Protein AF-A0A5C7JPQ0-F1 (afdb_monomer)

Nearest PDB structures (foldseek):
  4aih-assembly1_A  TM=7.031E-01  e=5.078E-01  Yersinia pseudotuberculosis YPIII
  6rbd-assembly1_l  TM=6.504E-01  e=8.470E+00  Saccharomyces cerevisiae S288C
  7xbd-assembly1_A  TM=1.922E-01  e=5.619E+00  Homo sapiens

Structure (mmCIF, N/CA/C/O backbone):
data_AF-A0A5C7JPQ0-F1
#
_entry.id   AF-A0A5C7JPQ0-F1
#
loop_
_atom_site.group_PDB
_atom_site.id
_atom_site.type_symbol
_atom_site.label_atom_id
_atom_site.label_alt_id
_atom_site.label_comp_id
_atom_site.label_asym_id
_atom_site.label_entity_id
_atom_site.label_seq_id
_atom_site.pdbx_PDB_ins_code
_atom_site.Cartn_x
_atom_site.Cartn_y
_atom_site.Cartn_z
_atom_site.occupancy
_atom_site.B_iso_or_equiv
_atom_site.auth_seq_id
_atom_site.auth_comp_id
_atom_site.auth_asym_id
_atom_site.auth_atom_id
_atom_site.pdbx_PDB_model_num
ATOM 1 N N . MET A 1 1 ? 17.409 17.934 -28.084 1.00 40.28 1 MET A N 1
ATOM 2 C CA . MET A 1 1 ? 18.407 17.370 -27.152 1.00 40.28 1 MET A CA 1
ATOM 3 C C . MET A 1 1 ? 19.761 17.622 -27.778 1.00 40.28 1 MET A C 1
ATOM 5 O O . MET A 1 1 ? 19.942 17.217 -28.915 1.00 40.28 1 MET A O 1
ATOM 9 N N . SER A 1 2 ? 20.635 18.386 -27.122 1.00 38.44 2 SER A N 1
ATOM 10 C CA . SER A 1 2 ? 22.009 18.563 -27.610 1.00 38.44 2 SER A CA 1
ATOM 11 C C . SER A 1 2 ? 22.725 17.225 -27.482 1.00 38.44 2 SER A C 1
ATOM 13 O O . SER A 1 2 ? 22.670 16.626 -26.407 1.00 38.44 2 SER A O 1
ATOM 15 N N . SER A 1 3 ? 23.355 16.755 -28.557 1.00 43.94 3 SER A N 1
ATOM 16 C CA . SER A 1 3 ? 24.165 15.540 -28.523 1.00 43.94 3 SER A CA 1
ATOM 17 C C . SER A 1 3 ? 25.287 15.687 -27.486 1.00 43.94 3 SER A C 1
ATOM 19 O O . SER A 1 3 ? 25.854 16.779 -27.364 1.00 43.94 3 SER A O 1
ATOM 21 N N . PRO A 1 4 ? 25.602 14.634 -26.715 1.00 53.31 4 PRO A N 1
ATOM 22 C CA . PRO A 1 4 ? 26.749 14.642 -2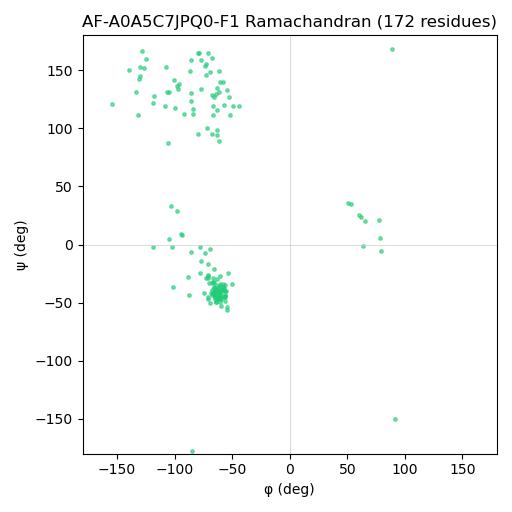5.818 1.00 53.31 4 PRO A CA 1
ATOM 23 C C . PRO A 1 4 ? 28.037 14.815 -26.634 1.00 53.31 4 PRO A C 1
ATOM 25 O O . PRO A 1 4 ? 28.238 14.142 -27.643 1.00 53.31 4 PRO A O 1
ATOM 28 N N . VAL A 1 5 ? 28.891 15.746 -26.212 1.00 54.94 5 VAL A N 1
ATOM 29 C CA . VAL A 1 5 ? 30.181 16.006 -26.861 1.00 54.94 5 VAL A CA 1
ATOM 30 C C . VAL A 1 5 ? 31.200 15.007 -26.312 1.00 54.94 5 VAL A C 1
ATOM 32 O O . VAL A 1 5 ? 31.476 15.002 -25.113 1.00 54.94 5 VAL A O 1
ATOM 35 N N . ILE A 1 6 ? 31.734 14.148 -27.180 1.00 57.81 6 ILE A N 1
ATOM 36 C CA . ILE A 1 6 ? 32.833 13.231 -26.854 1.00 57.81 6 ILE A CA 1
ATOM 37 C C . ILE A 1 6 ? 34.132 14.028 -27.015 1.00 57.81 6 ILE A C 1
ATOM 39 O O . ILE A 1 6 ? 34.457 14.446 -28.121 1.00 57.81 6 ILE A O 1
ATOM 43 N N . ASN A 1 7 ? 34.835 14.289 -25.911 1.00 61.97 7 ASN A N 1
ATOM 44 C CA . ASN A 1 7 ? 36.041 15.133 -25.886 1.00 61.97 7 ASN A CA 1
ATOM 45 C C . ASN A 1 7 ? 37.353 14.337 -25.825 1.00 61.97 7 ASN A C 1
ATOM 47 O O . ASN A 1 7 ? 38.421 14.943 -25.801 1.00 61.97 7 ASN A O 1
ATOM 51 N N . ASP A 1 8 ? 37.283 13.007 -25.765 1.00 73.19 8 ASP A N 1
ATOM 52 C CA . ASP A 1 8 ? 38.462 12.150 -25.674 1.00 73.19 8 ASP A CA 1
ATOM 53 C C . ASP A 1 8 ? 38.804 11.581 -27.054 1.00 73.19 8 ASP A C 1
ATOM 55 O O . ASP A 1 8 ? 37.998 10.884 -27.678 1.00 73.19 8 ASP A O 1
ATOM 59 N N . GLN A 1 9 ? 39.989 11.933 -27.547 1.00 73.81 9 GLN A N 1
ATOM 60 C CA . GLN A 1 9 ? 40.452 11.565 -28.877 1.00 73.81 9 GLN A CA 1
ATOM 61 C C . GLN A 1 9 ? 40.683 10.052 -29.002 1.00 73.81 9 GLN A C 1
ATOM 63 O O . GLN A 1 9 ? 40.388 9.493 -30.057 1.00 73.81 9 GLN A O 1
ATOM 68 N N . GLU A 1 10 ? 41.100 9.388 -27.921 1.00 76.06 10 GLU A N 1
ATOM 69 C CA . GLU A 1 10 ? 41.283 7.933 -27.872 1.00 76.06 10 GLU A CA 1
ATOM 70 C C . GLU A 1 10 ? 39.926 7.219 -27.975 1.00 76.06 10 GLU A C 1
ATOM 72 O O . GLU A 1 10 ? 39.742 6.329 -28.803 1.00 76.06 10 GLU A O 1
ATOM 77 N N . CYS A 1 11 ? 38.907 7.710 -27.258 1.00 77.50 11 CYS A N 1
ATOM 78 C CA . CYS A 1 11 ? 37.548 7.175 -27.372 1.00 77.50 11 CYS A CA 1
ATOM 79 C C . CYS A 1 11 ? 36.951 7.354 -28.775 1.00 77.50 11 CYS A C 1
ATOM 81 O O . CYS A 1 11 ? 36.222 6.485 -29.248 1.00 77.50 11 CYS A O 1
ATOM 83 N N . ILE A 1 12 ? 37.212 8.479 -29.449 1.00 82.38 12 ILE A N 1
ATOM 84 C CA . ILE A 1 12 ? 36.725 8.691 -30.820 1.00 82.38 12 ILE A CA 1
ATOM 85 C C . ILE A 1 12 ? 37.383 7.693 -31.776 1.00 82.38 12 ILE A C 1
ATOM 87 O O . ILE A 1 12 ? 36.695 7.121 -32.622 1.00 82.38 12 ILE A O 1
ATOM 91 N N . GLU A 1 13 ? 38.689 7.468 -31.638 1.00 84.75 13 GLU A N 1
ATOM 92 C CA . GLU A 1 13 ? 39.422 6.493 -32.446 1.00 84.75 13 GLU A CA 1
ATOM 93 C C . GLU A 1 13 ? 38.901 5.070 -32.217 1.00 84.75 13 GLU A C 1
ATOM 95 O O . GLU A 1 13 ? 38.617 4.367 -33.187 1.00 84.75 13 GLU A O 1
ATOM 100 N N . ASP A 1 14 ? 38.643 4.681 -30.970 1.00 89.19 14 ASP A N 1
ATOM 101 C CA . ASP A 1 14 ? 38.051 3.383 -30.635 1.00 89.19 14 ASP A CA 1
ATOM 102 C C . ASP A 1 14 ? 36.647 3.198 -31.222 1.00 89.19 14 ASP A C 1
ATOM 104 O O . ASP A 1 14 ? 36.323 2.140 -31.769 1.00 89.19 14 ASP A O 1
ATOM 108 N N . LEU A 1 15 ? 35.805 4.235 -31.172 1.00 90.69 15 LEU A N 1
ATOM 109 C CA . LEU A 1 15 ? 34.457 4.196 -31.745 1.00 90.69 15 LEU A CA 1
ATOM 110 C C . LEU A 1 15 ? 34.471 4.113 -33.277 1.00 90.69 15 LEU A C 1
ATOM 112 O O . LEU A 1 15 ? 33.587 3.479 -33.862 1.00 90.69 15 LEU A O 1
ATOM 116 N N . ILE A 1 16 ? 35.466 4.725 -33.925 1.00 91.25 16 ILE A N 1
ATOM 117 C CA . ILE A 1 16 ? 35.690 4.605 -35.370 1.00 91.25 16 ILE A CA 1
ATOM 118 C C . ILE A 1 16 ? 36.193 3.203 -35.716 1.00 91.25 16 ILE A C 1
ATOM 120 O O . ILE A 1 16 ? 35.643 2.570 -36.617 1.00 91.25 16 ILE A O 1
ATOM 124 N N . ASN A 1 17 ? 37.181 2.690 -34.979 1.00 91.56 17 ASN A N 1
ATOM 125 C CA . ASN A 1 17 ? 37.737 1.348 -35.171 1.00 91.56 17 ASN A CA 1
ATOM 126 C C . ASN A 1 17 ? 36.676 0.255 -34.973 1.00 91.56 17 ASN A C 1
ATOM 128 O O . ASN A 1 17 ? 36.683 -0.760 -35.666 1.00 91.56 17 ASN A O 1
ATOM 132 N N . ALA A 1 18 ? 35.724 0.478 -34.065 1.00 91.88 18 ALA A N 1
ATOM 133 C CA . ALA A 1 18 ? 34.582 -0.403 -33.843 1.00 91.88 18 ALA A CA 1
ATOM 134 C C . ALA A 1 18 ? 33.456 -0.250 -34.892 1.00 91.88 18 ALA A C 1
ATOM 136 O O . ALA A 1 18 ? 32.461 -0.984 -34.838 1.00 91.88 18 ALA A O 1
ATOM 137 N N . GLU A 1 19 ? 33.599 0.672 -35.850 1.00 93.56 19 GLU A N 1
ATOM 138 C CA . GLU A 1 19 ? 32.610 1.036 -36.875 1.00 93.56 19 GLU A CA 1
ATOM 139 C C . GLU A 1 19 ? 31.288 1.565 -36.292 1.00 93.56 19 GLU A C 1
ATOM 141 O O . GLU A 1 19 ? 30.227 1.444 -36.910 1.00 93.56 19 GLU A O 1
ATOM 146 N N . LEU A 1 20 ? 31.317 2.123 -35.081 1.00 92.31 20 LEU A N 1
ATOM 147 C CA . LEU A 1 20 ? 30.142 2.683 -34.403 1.00 92.31 20 LEU A CA 1
ATOM 148 C C . LEU A 1 20 ? 29.931 4.157 -34.774 1.00 92.31 20 LEU A C 1
ATOM 150 O O . LEU A 1 20 ? 28.799 4.642 -34.796 1.00 92.31 20 LEU A O 1
ATOM 154 N N . VAL A 1 21 ? 31.017 4.852 -35.110 1.00 92.31 21 VAL A N 1
ATOM 155 C CA . VAL A 1 21 ? 31.039 6.246 -35.564 1.00 92.31 21 VAL A CA 1
ATOM 156 C C . VAL A 1 21 ? 31.859 6.337 -36.851 1.00 92.31 21 VAL A C 1
ATOM 158 O O . VAL A 1 21 ? 32.842 5.628 -37.030 1.00 92.31 21 VAL A O 1
ATOM 161 N N . THR A 1 22 ? 31.457 7.213 -37.764 1.00 92.06 22 THR A N 1
ATOM 162 C CA . THR A 1 22 ? 32.209 7.569 -38.973 1.00 92.06 22 THR A CA 1
ATOM 163 C C . THR A 1 22 ? 32.349 9.083 -39.060 1.00 92.06 22 THR A C 1
ATOM 165 O O . THR A 1 22 ? 31.680 9.810 -38.326 1.00 92.06 22 THR A O 1
ATOM 168 N N . TYR A 1 23 ? 33.228 9.583 -39.924 1.00 90.12 23 TYR A N 1
ATOM 169 C CA . TYR A 1 23 ? 33.401 11.016 -40.116 1.00 90.12 23 TYR A CA 1
ATOM 170 C C . TYR A 1 23 ? 33.585 11.400 -41.580 1.00 90.12 23 TYR A C 1
ATOM 172 O O . TYR A 1 23 ? 34.143 10.648 -42.380 1.00 90.12 23 TYR A O 1
ATOM 180 N N . THR A 1 24 ? 33.152 12.610 -41.914 1.00 87.62 24 THR A N 1
ATOM 181 C CA . THR A 1 24 ? 33.473 13.296 -43.168 1.00 87.62 24 THR A CA 1
ATOM 182 C C . THR A 1 24 ? 34.446 14.437 -42.880 1.00 87.62 24 THR A C 1
ATOM 184 O O . THR A 1 24 ? 34.496 14.965 -41.768 1.00 87.62 24 THR A O 1
ATOM 187 N N . GLN A 1 25 ? 35.272 14.804 -43.862 1.00 85.38 25 GLN A N 1
ATOM 188 C CA . GLN A 1 25 ? 36.161 15.962 -43.747 1.00 85.38 25 GLN A CA 1
ATOM 189 C C . GLN A 1 25 ? 35.822 16.992 -44.811 1.00 85.38 25 GLN A C 1
ATOM 191 O O . GLN A 1 25 ? 35.897 16.705 -46.005 1.00 85.38 25 GLN A O 1
ATOM 196 N N . ALA A 1 26 ? 35.501 18.202 -44.365 1.00 82.19 26 ALA A N 1
ATOM 197 C CA . ALA A 1 26 ? 35.330 19.367 -45.216 1.00 82.19 26 ALA A CA 1
ATOM 198 C C . ALA A 1 26 ? 36.080 20.545 -44.586 1.00 82.19 26 ALA A C 1
ATOM 200 O O . ALA A 1 26 ? 35.953 20.805 -43.392 1.00 82.19 26 ALA A O 1
ATOM 201 N N . ASN A 1 27 ? 36.888 21.252 -45.381 1.00 81.94 27 ASN A N 1
ATOM 202 C CA . ASN A 1 27 ? 37.613 22.456 -44.951 1.00 81.94 27 ASN A CA 1
ATOM 203 C C . ASN A 1 27 ? 38.475 22.276 -43.679 1.00 81.94 27 ASN A C 1
ATOM 205 O O . ASN A 1 27 ? 38.586 23.191 -42.869 1.00 81.94 27 ASN A O 1
ATOM 209 N N . GLY A 1 28 ? 39.077 21.095 -43.489 1.00 78.00 28 GLY A N 1
ATOM 210 C CA . GLY A 1 28 ? 39.925 20.794 -42.326 1.00 78.00 28 GLY A CA 1
ATOM 211 C C . GLY A 1 28 ? 39.165 20.481 -41.032 1.00 78.00 28 GLY A C 1
ATOM 212 O O . GLY A 1 28 ? 39.797 20.288 -39.996 1.00 78.00 28 GLY A O 1
ATOM 213 N N . VAL A 1 29 ? 37.832 20.399 -41.082 1.00 81.12 29 VAL A N 1
ATOM 214 C CA . VAL A 1 29 ? 36.980 20.039 -39.943 1.00 81.12 29 VAL A CA 1
ATOM 215 C C . VAL A 1 29 ? 36.442 18.620 -40.138 1.00 81.12 29 VAL A C 1
ATOM 217 O O . VAL A 1 29 ? 35.935 18.290 -41.212 1.00 81.12 29 VAL A O 1
ATOM 220 N N . LYS A 1 30 ? 36.565 17.780 -39.100 1.00 83.88 30 LYS A N 1
ATOM 221 C CA . LYS A 1 30 ? 35.947 16.448 -39.036 1.00 83.88 30 LYS A CA 1
ATOM 222 C C . LYS A 1 30 ? 34.519 16.575 -38.512 1.00 83.88 30 LYS A C 1
ATOM 224 O O . LYS A 1 30 ? 34.317 17.083 -37.412 1.00 83.88 30 LYS A O 1
ATOM 229 N N . GLU A 1 31 ? 33.551 16.084 -39.271 1.00 85.50 31 GLU A N 1
ATOM 230 C CA . GLU A 1 31 ? 32.156 15.975 -38.846 1.00 85.50 31 GLU A CA 1
ATOM 231 C C . GLU A 1 31 ? 31.823 14.503 -38.603 1.00 85.50 31 GLU A C 1
ATOM 233 O O . GLU A 1 31 ? 31.948 13.681 -39.507 1.00 85.50 31 GLU A O 1
ATOM 238 N N . PHE A 1 32 ? 31.436 14.159 -37.374 1.00 87.31 32 PHE A N 1
ATOM 239 C CA . PHE A 1 32 ? 31.184 12.778 -36.964 1.00 87.31 32 PHE A CA 1
ATOM 240 C C . PHE A 1 32 ? 29.698 12.430 -37.065 1.00 87.31 32 PHE A C 1
ATOM 242 O O . PHE A 1 32 ? 28.835 13.200 -36.650 1.00 87.31 32 PHE A O 1
ATOM 249 N N . THR A 1 33 ? 29.400 11.234 -37.563 1.00 90.12 33 THR A N 1
ATOM 250 C CA . THR A 1 33 ? 28.047 10.682 -37.662 1.00 90.12 33 THR A CA 1
ATOM 251 C C . THR A 1 33 ? 28.018 9.262 -37.107 1.00 90.12 33 THR A C 1
ATOM 253 O O . THR A 1 33 ? 28.970 8.495 -37.253 1.00 90.12 33 THR A O 1
ATOM 256 N N . ILE A 1 34 ? 26.931 8.909 -36.425 1.00 91.44 34 ILE A N 1
ATOM 257 C CA . ILE A 1 34 ? 26.745 7.566 -35.869 1.00 91.44 34 ILE A CA 1
ATOM 258 C C . ILE A 1 34 ? 26.341 6.627 -37.006 1.00 91.44 34 ILE A C 1
ATOM 260 O O . ILE A 1 34 ? 25.475 6.959 -37.817 1.00 91.44 34 ILE A O 1
ATOM 264 N N . THR A 1 35 ? 26.972 5.459 -37.078 1.00 94.88 35 THR A N 1
ATOM 265 C CA . THR A 1 35 ? 26.636 4.453 -38.090 1.00 94.88 35 THR A CA 1
ATOM 266 C C . THR A 1 35 ? 25.373 3.690 -37.690 1.00 94.88 35 THR A C 1
ATOM 268 O O . THR A 1 35 ? 24.987 3.663 -36.524 1.00 94.88 35 THR A O 1
ATOM 271 N N . ASN A 1 36 ? 24.765 2.961 -38.629 1.00 93.56 36 ASN A N 1
ATOM 272 C CA . ASN A 1 36 ? 23.642 2.073 -38.308 1.00 93.56 36 ASN A CA 1
ATOM 273 C C . ASN A 1 36 ? 24.002 1.036 -37.219 1.00 93.56 36 ASN A C 1
ATOM 275 O O . ASN A 1 36 ? 23.183 0.714 -36.364 1.00 93.56 36 ASN A O 1
ATOM 279 N N . LYS A 1 37 ? 25.251 0.550 -37.211 1.00 94.69 37 LYS A N 1
ATOM 280 C CA . LYS A 1 37 ? 25.777 -0.365 -36.184 1.00 94.69 37 LYS A CA 1
ATOM 281 C C . LYS A 1 37 ? 25.836 0.311 -34.811 1.00 94.69 37 LYS A C 1
ATOM 283 O O . LYS A 1 37 ? 25.429 -0.293 -33.821 1.00 94.69 37 LYS A O 1
ATOM 288 N N . GLY A 1 38 ? 26.283 1.568 -34.764 1.00 93.75 38 GLY A N 1
ATOM 289 C CA . GLY A 1 38 ? 26.237 2.403 -33.563 1.00 93.75 38 GLY A CA 1
ATOM 290 C C . GLY A 1 38 ? 24.812 2.618 -33.053 1.00 93.75 38 GLY A C 1
ATOM 291 O O . GLY A 1 38 ? 24.558 2.448 -31.863 1.00 93.75 38 GLY A O 1
ATOM 292 N N . THR A 1 39 ? 23.863 2.903 -33.949 1.00 92.62 39 THR A N 1
ATOM 293 C CA . THR A 1 39 ? 22.439 3.047 -33.607 1.00 92.62 39 THR A CA 1
ATOM 294 C C . THR A 1 39 ? 21.860 1.770 -33.004 1.00 92.62 39 THR A C 1
ATOM 296 O O . THR A 1 39 ? 21.290 1.827 -31.919 1.00 92.62 39 THR A O 1
ATOM 299 N N . ILE A 1 40 ? 22.080 0.612 -33.635 1.00 93.56 40 ILE A N 1
ATOM 300 C CA . ILE A 1 40 ? 21.613 -0.688 -33.125 1.00 93.56 40 ILE A CA 1
ATOM 301 C C . ILE A 1 40 ? 22.211 -0.992 -31.745 1.00 93.56 40 ILE A C 1
ATOM 303 O O . ILE A 1 40 ? 21.513 -1.496 -30.862 1.00 93.56 40 ILE A O 1
ATOM 307 N N . LEU A 1 41 ? 23.497 -0.687 -31.534 1.00 92.31 41 LEU A N 1
ATOM 308 C CA . LEU A 1 41 ? 24.138 -0.878 -30.235 1.00 92.31 41 LEU A CA 1
ATOM 309 C C . LEU A 1 41 ? 23.491 0.004 -29.162 1.00 92.31 41 LEU A C 1
ATOM 311 O O . LEU A 1 41 ? 23.186 -0.498 -28.085 1.00 92.31 41 LEU A O 1
ATOM 315 N N . MET A 1 42 ? 23.242 1.284 -29.453 1.00 89.25 42 MET A N 1
ATOM 316 C CA . MET A 1 42 ? 22.554 2.182 -28.519 1.00 89.25 42 MET A CA 1
ATOM 317 C C . MET A 1 42 ? 21.148 1.679 -28.184 1.00 89.25 42 MET A C 1
ATOM 319 O O . MET A 1 42 ? 20.811 1.593 -27.009 1.00 89.25 42 MET A O 1
ATOM 323 N N . GLU A 1 43 ? 20.365 1.259 -29.181 1.00 87.94 43 GLU A N 1
ATOM 324 C CA . GLU A 1 43 ? 19.027 0.687 -28.963 1.00 87.94 43 GLU A CA 1
ATOM 325 C C . GLU A 1 43 ? 19.076 -0.588 -28.109 1.00 87.94 43 GLU A C 1
ATOM 327 O O . GLU A 1 43 ? 18.247 -0.794 -27.221 1.00 87.94 43 GLU A O 1
ATOM 332 N N . THR A 1 44 ? 20.080 -1.435 -28.340 1.00 87.38 44 THR A N 1
ATOM 333 C CA . THR A 1 44 ? 20.303 -2.655 -27.554 1.00 87.38 44 THR A CA 1
ATOM 334 C C . THR A 1 44 ? 20.649 -2.319 -26.103 1.00 87.38 44 THR A C 1
ATOM 336 O O . THR A 1 44 ? 20.110 -2.928 -25.178 1.00 87.38 44 THR A O 1
ATOM 339 N N . LEU A 1 45 ? 21.525 -1.333 -25.893 1.00 86.94 45 LEU A N 1
ATOM 340 C CA . LEU A 1 45 ? 21.910 -0.864 -24.565 1.00 86.94 45 LEU A CA 1
ATOM 341 C C . LEU A 1 45 ? 20.725 -0.238 -23.827 1.00 86.94 45 LEU A C 1
ATOM 343 O O . LEU A 1 45 ? 20.477 -0.599 -22.677 1.00 86.94 45 LEU A O 1
ATOM 347 N N . ASP A 1 46 ? 19.940 0.607 -24.494 1.00 81.69 46 ASP A N 1
ATOM 348 C CA . ASP A 1 46 ? 18.699 1.164 -23.950 1.00 81.69 46 ASP A CA 1
ATOM 349 C C . ASP A 1 46 ? 17.712 0.056 -23.547 1.00 81.69 46 ASP A C 1
ATOM 351 O O . ASP A 1 46 ? 17.061 0.149 -22.502 1.00 81.69 46 ASP A O 1
ATOM 355 N N . GLY A 1 47 ? 17.669 -1.040 -24.313 1.00 77.44 47 GLY A N 1
ATOM 356 C CA . GLY A 1 47 ? 16.922 -2.256 -23.995 1.00 77.44 47 GLY A CA 1
ATOM 357 C C . GLY A 1 47 ? 17.293 -2.883 -22.645 1.00 77.44 47 GLY A C 1
ATOM 358 O O . GLY A 1 47 ? 16.404 -3.306 -21.903 1.00 77.44 47 GLY A O 1
ATOM 359 N N . TYR A 1 48 ? 18.580 -2.893 -22.276 1.00 77.88 48 TYR A N 1
ATOM 360 C CA . TYR A 1 48 ? 19.035 -3.401 -20.973 1.00 77.88 48 TYR A CA 1
ATOM 361 C C . TYR A 1 48 ? 18.650 -2.488 -19.804 1.00 77.88 48 TYR A C 1
ATOM 363 O O . TYR A 1 48 ? 18.476 -2.961 -18.679 1.00 77.88 48 TYR A O 1
ATOM 371 N N . PHE A 1 49 ? 18.474 -1.189 -20.060 1.00 71.94 49 PHE A N 1
ATOM 372 C CA . PHE A 1 49 ? 18.069 -0.206 -19.053 1.00 71.94 49 PHE A CA 1
ATOM 373 C C . PHE A 1 49 ? 16.560 0.050 -19.011 1.00 71.94 49 PHE A C 1
ATOM 375 O O . PHE A 1 49 ? 16.112 0.936 -18.269 1.00 71.94 49 PHE A O 1
ATOM 382 N N . LEU A 1 50 ? 15.753 -0.741 -19.729 1.00 67.38 50 LEU A N 1
ATOM 383 C CA . LEU A 1 50 ? 14.302 -0.760 -19.569 1.00 67.38 50 LEU A CA 1
ATOM 384 C C . LEU A 1 50 ? 13.961 -1.196 -18.140 1.00 67.38 50 LEU A C 1
ATOM 386 O O . LEU A 1 50 ? 13.750 -2.371 -17.845 1.00 67.38 50 LEU A O 1
ATOM 390 N N . LYS A 1 51 ? 13.873 -0.225 -17.222 1.00 64.06 51 LYS A N 1
ATOM 391 C CA . LYS A 1 51 ? 13.254 -0.427 -15.911 1.00 64.06 51 LYS A CA 1
ATOM 392 C C . LYS A 1 51 ? 11.904 -1.078 -16.169 1.00 64.06 51 LYS A C 1
ATOM 394 O O . LYS A 1 51 ? 11.071 -0.476 -16.851 1.00 64.06 51 LYS A O 1
ATOM 399 N N . ALA A 1 52 ? 11.698 -2.284 -15.635 1.00 67.00 52 ALA A N 1
ATOM 400 C CA . ALA A 1 52 ? 10.430 -2.989 -15.746 1.00 67.00 52 ALA A CA 1
ATOM 401 C C . ALA A 1 52 ? 9.293 -1.997 -15.476 1.00 67.00 52 ALA A C 1
ATOM 403 O O . ALA A 1 52 ? 9.259 -1.339 -14.428 1.00 67.00 52 ALA A O 1
ATOM 404 N N . LYS A 1 53 ? 8.423 -1.801 -16.474 1.00 72.31 53 LYS A N 1
ATOM 405 C CA . LYS A 1 53 ? 7.382 -0.776 -16.409 1.00 72.31 53 LYS A CA 1
ATOM 406 C C . LYS A 1 53 ? 6.548 -1.045 -15.161 1.00 72.31 53 LYS A C 1
ATOM 408 O O . LYS A 1 53 ? 5.971 -2.124 -15.029 1.00 72.31 53 LYS A O 1
ATOM 413 N N . LYS A 1 54 ? 6.505 -0.082 -14.231 1.00 80.50 54 LYS A N 1
ATOM 414 C CA . LYS A 1 54 ? 5.712 -0.222 -13.002 1.00 80.50 54 LYS A CA 1
ATOM 415 C C . LYS A 1 54 ? 4.282 -0.591 -13.390 1.00 80.50 54 LYS A C 1
ATOM 417 O O . LYS A 1 54 ? 3.673 0.107 -14.204 1.00 80.50 54 LYS A O 1
ATOM 422 N N . LYS A 1 55 ? 3.754 -1.673 -12.808 1.00 88.00 55 LYS A N 1
ATOM 423 C CA . LYS A 1 55 ? 2.371 -2.107 -13.045 1.00 88.00 55 LYS A CA 1
ATOM 424 C C . LYS A 1 55 ? 1.426 -0.942 -12.753 1.00 88.00 55 LYS A C 1
ATOM 426 O O . LYS A 1 55 ? 1.565 -0.261 -11.740 1.00 88.00 55 LYS A O 1
ATOM 431 N N . THR A 1 56 ? 0.473 -0.669 -13.628 1.00 92.12 56 THR A N 1
ATOM 432 C CA . THR A 1 56 ? -0.545 0.360 -13.370 1.00 92.12 56 THR A CA 1
ATOM 433 C C . THR A 1 56 ? -1.462 -0.066 -12.218 1.00 92.12 56 THR A C 1
ATOM 435 O O . THR A 1 56 ? -1.548 -1.249 -11.897 1.00 92.12 56 THR A O 1
ATOM 438 N N . ASN A 1 57 ? -2.174 0.879 -11.596 1.00 92.44 57 ASN A N 1
ATOM 439 C CA . ASN A 1 57 ? -3.153 0.551 -10.548 1.00 92.44 57 ASN A CA 1
ATOM 440 C C . ASN A 1 57 ? -4.226 -0.425 -11.052 1.00 92.44 57 ASN A C 1
ATOM 442 O O . ASN A 1 57 ? -4.593 -1.342 -10.333 1.00 92.44 57 ASN A O 1
ATOM 446 N N . ILE A 1 58 ? -4.656 -0.282 -12.309 1.00 94.31 58 ILE A N 1
ATOM 447 C CA . ILE A 1 58 ? -5.630 -1.181 -12.940 1.00 94.31 58 ILE A CA 1
ATOM 448 C C . ILE A 1 58 ? -5.075 -2.605 -13.064 1.00 94.31 58 ILE A C 1
ATOM 450 O O . ILE A 1 58 ? -5.799 -3.567 -12.834 1.00 94.31 58 ILE A O 1
ATOM 454 N N . GLN A 1 59 ? -3.793 -2.746 -13.411 1.00 93.19 59 GLN A N 1
ATOM 455 C CA . GLN A 1 59 ? -3.137 -4.053 -13.511 1.00 93.19 59 GLN A CA 1
ATOM 456 C C . GLN A 1 59 ? -2.909 -4.714 -12.148 1.00 93.19 59 GLN A C 1
ATOM 458 O O . GLN A 1 59 ? -2.822 -5.934 -12.093 1.00 93.19 59 GLN A O 1
ATOM 463 N N . LEU A 1 60 ? -2.777 -3.930 -11.075 1.00 94.38 60 LEU A N 1
ATOM 464 C CA . LEU A 1 60 ? -2.569 -4.444 -9.718 1.00 94.38 60 LEU A CA 1
ATOM 465 C C . LEU A 1 60 ? -3.881 -4.756 -8.997 1.00 94.38 60 LEU A C 1
ATOM 467 O O . LEU A 1 60 ? -3.986 -5.778 -8.340 1.00 94.38 60 LEU A O 1
ATOM 471 N N . MET A 1 61 ? -4.867 -3.867 -9.107 1.00 95.88 61 MET A N 1
ATOM 472 C CA . MET A 1 61 ? -6.048 -3.851 -8.239 1.00 95.88 61 MET A CA 1
ATOM 473 C C . MET A 1 61 ? -7.366 -4.060 -8.999 1.00 95.88 61 MET A C 1
ATOM 475 O O . MET A 1 61 ? -8.433 -4.088 -8.387 1.00 95.88 61 MET A O 1
ATOM 479 N N . GLY A 1 62 ? -7.317 -4.187 -10.328 1.00 95.88 62 GLY A N 1
ATOM 480 C CA . GLY A 1 62 ? -8.492 -4.311 -11.190 1.00 95.88 62 GLY A CA 1
ATOM 481 C C . GLY A 1 62 ? -9.056 -2.967 -11.668 1.00 95.88 62 GLY A C 1
ATOM 482 O O . GLY A 1 62 ? -8.681 -1.896 -11.198 1.00 95.88 62 GLY A O 1
ATOM 483 N N . LYS A 1 63 ? -9.966 -3.010 -12.650 1.00 94.69 63 LYS A N 1
ATOM 484 C CA . LYS A 1 63 ? -10.524 -1.806 -13.304 1.00 94.69 63 LYS A CA 1
ATOM 485 C C . LYS A 1 63 ? -11.375 -0.941 -12.367 1.00 94.69 63 LYS A C 1
ATOM 487 O O . LYS A 1 63 ? -11.296 0.278 -12.450 1.00 94.69 63 LYS A O 1
ATOM 492 N N . SER A 1 64 ? -12.141 -1.561 -11.474 1.00 95.12 64 SER A N 1
ATOM 493 C CA . SER A 1 64 ? -13.062 -0.901 -10.534 1.00 95.12 64 SER A CA 1
ATOM 494 C C . SER A 1 64 ? -12.452 -0.722 -9.138 1.00 95.12 64 SER A C 1
ATOM 496 O O . SER A 1 64 ? -13.154 -0.773 -8.129 1.00 95.12 64 SER A O 1
ATOM 498 N N . PHE A 1 65 ? -11.125 -0.586 -9.046 1.00 97.19 65 PHE A N 1
ATOM 499 C CA . PHE A 1 65 ? -10.446 -0.524 -7.750 1.00 97.19 65 PHE A CA 1
ATOM 500 C C . PHE A 1 65 ? -10.863 0.700 -6.920 1.00 97.19 65 PHE A C 1
ATOM 502 O O . PHE A 1 65 ? -10.873 0.620 -5.697 1.00 97.19 65 PHE A O 1
ATOM 509 N N . LEU A 1 66 ? -11.234 1.816 -7.559 1.00 97.56 66 LEU A N 1
ATOM 510 C CA . LEU A 1 66 ? -11.703 3.013 -6.855 1.00 97.56 66 LEU A CA 1
ATOM 511 C C . LEU A 1 66 ? -12.999 2.733 -6.084 1.00 97.56 66 LEU A C 1
ATOM 513 O O . LEU A 1 66 ? -13.050 3.004 -4.887 1.00 97.56 66 LEU A O 1
ATOM 517 N N . ASP A 1 67 ? -13.975 2.083 -6.719 1.00 98.12 67 ASP A N 1
ATOM 518 C CA . ASP A 1 67 ? -15.245 1.703 -6.083 1.00 98.12 67 ASP A CA 1
ATOM 519 C C . ASP A 1 67 ? -15.017 0.736 -4.909 1.00 98.12 67 ASP A C 1
ATOM 521 O O . ASP A 1 67 ? -15.671 0.813 -3.865 1.00 98.12 67 ASP A O 1
ATOM 525 N N . LYS A 1 68 ? -14.042 -0.174 -5.051 1.00 98.38 68 LYS A N 1
ATOM 526 C CA . LYS A 1 68 ? -13.643 -1.101 -3.982 1.00 98.38 68 LYS A CA 1
ATOM 527 C C . LYS A 1 68 ? -12.977 -0.374 -2.811 1.00 98.38 68 LYS A C 1
ATOM 529 O O . LYS A 1 68 ? -13.273 -0.697 -1.663 1.00 98.38 68 LYS A O 1
ATOM 534 N N . ILE A 1 69 ? -12.142 0.632 -3.077 1.00 98.44 69 ILE A N 1
ATOM 535 C CA . ILE A 1 69 ? -11.536 1.476 -2.036 1.00 98.44 69 ILE A CA 1
ATOM 536 C C . ILE A 1 69 ? -12.600 2.295 -1.303 1.00 98.44 69 ILE A C 1
ATOM 538 O O . ILE A 1 69 ? -12.521 2.426 -0.082 1.00 98.44 69 ILE A O 1
ATOM 542 N N . GLU A 1 70 ? -13.590 2.837 -2.012 1.00 98.25 70 GLU A N 1
ATOM 543 C CA . GLU A 1 70 ? -14.710 3.545 -1.384 1.00 98.25 70 GLU A CA 1
ATOM 544 C C . GLU A 1 70 ? -15.527 2.610 -0.495 1.00 98.25 70 GLU A C 1
ATOM 546 O O . GLU A 1 70 ? -15.733 2.906 0.682 1.00 98.25 70 GLU A O 1
ATOM 551 N N . SER A 1 71 ? -15.862 1.424 -1.008 1.00 98.12 71 SER A N 1
ATOM 552 C CA . SER A 1 71 ? -16.554 0.387 -0.239 1.00 98.12 71 SER A CA 1
ATOM 553 C C . SER A 1 71 ? -15.778 0.007 1.026 1.00 98.12 71 SER A C 1
ATOM 555 O O . SER A 1 71 ? -16.356 -0.076 2.105 1.00 98.12 71 SER A O 1
ATOM 557 N N . TYR A 1 72 ? -14.458 -0.184 0.916 1.00 98.56 72 TYR A N 1
ATOM 558 C CA . TYR A 1 72 ? -13.575 -0.469 2.054 1.00 98.56 72 TYR A CA 1
ATOM 559 C C . TYR A 1 72 ? -13.592 0.676 3.073 1.00 98.56 72 TYR A C 1
ATOM 561 O O . TYR A 1 72 ? -13.740 0.462 4.277 1.00 98.56 72 TYR A O 1
ATOM 569 N N . ARG A 1 73 ? -13.466 1.913 2.586 1.00 98.06 73 ARG A N 1
ATOM 570 C CA . ARG A 1 73 ? -13.442 3.121 3.411 1.00 98.06 73 ARG A CA 1
ATOM 571 C C . ARG A 1 73 ? -14.731 3.280 4.212 1.00 98.06 73 ARG A C 1
ATOM 573 O O . ARG A 1 73 ? -14.675 3.764 5.341 1.00 98.06 73 ARG A O 1
ATOM 580 N N . ASP A 1 74 ? -15.869 2.896 3.650 1.00 97.88 74 ASP A N 1
ATOM 581 C CA . ASP A 1 74 ? -17.167 3.075 4.292 1.00 97.88 74 ASP A CA 1
ATOM 582 C C . ASP A 1 74 ? -17.470 2.058 5.395 1.00 97.88 74 ASP A 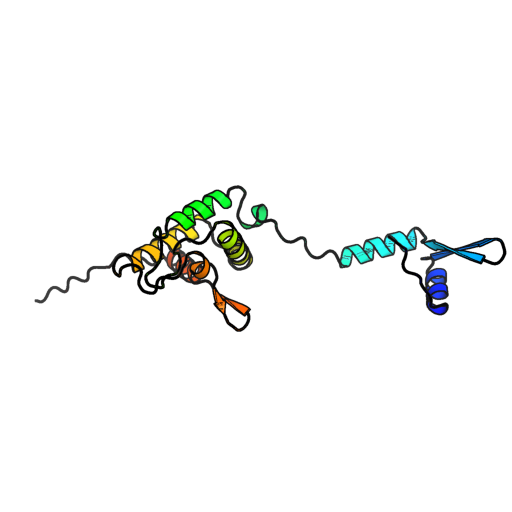C 1
ATOM 584 O O . ASP A 1 74 ? -18.328 2.336 6.236 1.00 97.88 74 ASP A O 1
ATOM 588 N N . VAL A 1 75 ? -16.706 0.961 5.479 1.00 97.69 75 VAL A N 1
ATOM 589 C CA . VAL A 1 75 ? -16.751 0.040 6.629 1.00 97.69 75 VAL A CA 1
ATOM 590 C C . VAL A 1 75 ? -16.291 0.736 7.913 1.00 97.69 75 VAL A C 1
ATOM 592 O O . VAL A 1 75 ? -16.833 0.482 8.986 1.00 97.69 75 VAL A O 1
ATOM 595 N N . PHE A 1 76 ? -15.321 1.650 7.819 1.00 97.62 76 PHE A N 1
ATOM 596 C CA . PHE A 1 76 ? -14.839 2.418 8.967 1.00 97.62 76 PHE A CA 1
ATOM 597 C C . PHE A 1 76 ? -15.910 3.410 9.458 1.00 97.62 76 PHE A C 1
ATOM 599 O O . PHE A 1 76 ? -16.662 3.954 8.646 1.00 97.62 76 PHE A O 1
ATOM 606 N N . PRO A 1 77 ? -15.977 3.733 10.762 1.00 95.81 77 PRO A N 1
ATOM 607 C CA . PRO A 1 77 ? -16.937 4.707 11.278 1.00 95.81 77 PRO A CA 1
ATOM 608 C C . PRO A 1 77 ? -16.724 6.098 10.664 1.00 95.81 77 PRO A C 1
ATOM 610 O O . PRO A 1 77 ? -15.609 6.478 10.303 1.00 95.81 77 PRO A O 1
ATOM 613 N N . ALA A 1 78 ? -17.797 6.874 10.521 1.00 94.81 78 ALA A N 1
ATOM 614 C CA . ALA A 1 78 ? -17.686 8.264 10.094 1.00 94.81 78 ALA A CA 1
ATOM 615 C C . ALA A 1 78 ? -17.114 9.132 11.230 1.00 94.81 78 ALA A C 1
ATOM 617 O O . ALA A 1 78 ? -17.404 8.915 12.403 1.00 94.81 78 ALA A O 1
ATOM 618 N N . GLY A 1 79 ? -16.321 10.146 10.878 1.00 94.31 79 GLY A N 1
ATOM 619 C CA . GLY A 1 79 ? -15.766 11.096 11.842 1.00 94.31 79 GLY A CA 1
ATOM 620 C C . GLY A 1 79 ? -14.392 10.710 12.393 1.00 94.31 79 GLY A C 1
ATOM 621 O O . GLY A 1 79 ? -13.552 10.131 11.694 1.00 94.31 79 GLY A O 1
ATOM 622 N N . LYS A 1 80 ? -14.130 11.136 13.631 1.00 96.12 80 LYS A N 1
ATOM 623 C CA . LYS A 1 80 ? -12.841 10.969 14.309 1.00 96.12 80 LYS A CA 1
ATOM 624 C C . LYS A 1 80 ? -12.895 9.801 15.285 1.00 96.12 80 LYS A C 1
ATOM 626 O O . LYS A 1 80 ? -13.885 9.616 15.980 1.00 96.12 80 LYS A O 1
ATOM 631 N N . LEU A 1 81 ? -11.797 9.062 15.353 1.00 95.81 81 LEU A N 1
ATOM 632 C CA . LEU A 1 81 ? -11.551 8.064 16.388 1.00 95.81 81 LEU A CA 1
ATOM 633 C C . LEU A 1 81 ? -11.277 8.750 17.735 1.00 95.81 81 LEU A C 1
ATOM 635 O O . LEU A 1 81 ? -10.914 9.932 17.739 1.00 95.81 81 LEU A O 1
ATOM 639 N N . PRO A 1 82 ? -11.325 8.017 18.864 1.00 94.94 82 PRO A N 1
ATOM 640 C CA . PRO A 1 82 ? -10.906 8.539 20.170 1.00 94.94 82 PRO A CA 1
ATOM 641 C C . PRO A 1 82 ? -9.483 9.122 20.177 1.00 94.94 82 PRO A C 1
ATOM 643 O O . PRO A 1 82 ? -9.173 10.016 20.955 1.00 94.94 82 PRO A O 1
ATOM 646 N N . SER A 1 83 ? -8.624 8.684 19.248 1.00 92.25 83 SER A N 1
ATOM 647 C CA . SER A 1 83 ? -7.288 9.255 19.019 1.00 92.25 83 SER A CA 1
ATOM 648 C C . SER A 1 83 ? -7.285 10.670 18.410 1.00 92.25 83 SER A C 1
ATOM 650 O O . SER A 1 83 ? -6.219 11.239 18.181 1.00 92.25 83 SER A O 1
ATOM 652 N N . GLY A 1 84 ? -8.451 11.231 18.072 1.00 94.81 84 GLY A N 1
ATOM 653 C CA . GLY A 1 84 ? -8.617 12.535 17.421 1.00 94.81 84 GLY A CA 1
ATOM 654 C C . GLY A 1 84 ? -8.356 12.533 15.909 1.00 94.81 84 GLY A C 1
ATOM 655 O O . GLY A 1 84 ? -8.594 13.544 15.239 1.00 94.81 84 GLY A O 1
ATOM 656 N N . LYS A 1 85 ? -7.895 11.409 15.348 1.00 95.75 85 LYS A N 1
ATOM 657 C CA . LYS A 1 85 ? -7.626 11.245 13.912 1.00 95.75 85 LYS A CA 1
ATOM 658 C C . LYS A 1 85 ? -8.885 10.805 13.157 1.00 95.75 85 LYS A C 1
ATOM 660 O O . LYS A 1 85 ? -9.707 10.090 13.726 1.00 95.75 85 LYS A O 1
ATOM 665 N N . PRO A 1 86 ? -9.050 11.190 11.879 1.00 97.06 86 PRO A N 1
ATOM 666 C CA . PRO A 1 86 ? -10.161 10.704 11.068 1.00 97.06 86 PRO A CA 1
ATOM 667 C C . PRO A 1 86 ? -10.052 9.189 10.870 1.00 97.06 86 PRO A C 1
ATOM 669 O O . PRO A 1 86 ? -9.004 8.691 10.460 1.00 97.06 86 PRO A O 1
ATOM 672 N N . ALA A 1 87 ? -11.139 8.464 11.132 1.00 97.50 87 ALA A N 1
ATOM 673 C CA . ALA A 1 87 ? -11.196 7.021 10.903 1.00 97.50 87 ALA A CA 1
ATOM 674 C C . ALA A 1 87 ? -11.057 6.699 9.405 1.00 97.50 87 ALA A C 1
ATOM 676 O O . ALA A 1 87 ? -10.273 5.836 9.000 1.00 97.50 87 ALA A O 1
ATOM 677 N N . ARG A 1 88 ? -11.776 7.464 8.574 1.00 97.38 88 ARG A N 1
ATOM 678 C CA . ARG A 1 88 ? -11.764 7.382 7.110 1.00 97.38 88 ARG A CA 1
ATOM 679 C C . ARG A 1 88 ? -10.732 8.341 6.522 1.00 97.38 88 ARG A C 1
ATOM 681 O O . ARG A 1 88 ? -10.912 9.558 6.558 1.00 97.38 88 ARG A O 1
ATOM 688 N N . ASN A 1 89 ? -9.676 7.804 5.927 1.00 97.81 89 ASN A N 1
ATOM 689 C CA . ASN A 1 89 ? -8.734 8.571 5.124 1.00 97.81 89 ASN A CA 1
ATOM 690 C C . ASN A 1 89 ? -9.311 8.804 3.713 1.00 97.81 89 ASN A C 1
ATOM 692 O O . ASN A 1 89 ? -10.315 8.208 3.322 1.00 97.81 89 ASN A O 1
ATOM 696 N N . ASN A 1 90 ? -8.725 9.734 2.957 1.00 97.06 90 ASN A N 1
ATOM 697 C CA . ASN A 1 90 ? -9.185 10.039 1.600 1.00 97.06 90 ASN A CA 1
ATOM 698 C C . ASN A 1 90 ? -8.788 8.929 0.606 1.00 97.06 90 ASN A C 1
ATOM 700 O O . ASN A 1 90 ? -7.781 8.246 0.800 1.00 97.06 90 ASN A O 1
ATOM 704 N N . VAL A 1 91 ? -9.555 8.790 -0.480 1.00 96.94 91 VAL A N 1
ATOM 705 C CA . VAL A 1 91 ? -9.381 7.728 -1.491 1.00 96.94 91 VAL A CA 1
ATOM 706 C C . VAL A 1 91 ? -7.988 7.749 -2.125 1.00 96.94 91 VAL A C 1
ATOM 708 O O . VAL A 1 91 ? -7.429 6.690 -2.396 1.00 96.94 91 VAL A O 1
ATOM 711 N N . LYS A 1 92 ? -7.377 8.929 -2.305 1.00 96.69 92 LYS A N 1
ATOM 712 C CA . LYS A 1 92 ? -6.019 9.050 -2.858 1.00 96.69 92 LYS A CA 1
ATOM 713 C C . LYS A 1 92 ? -4.975 8.408 -1.938 1.00 96.69 92 LYS A C 1
ATOM 715 O O . LYS A 1 92 ? -4.197 7.578 -2.396 1.00 96.69 92 LYS A O 1
ATOM 720 N N . ALA A 1 93 ? -4.997 8.739 -0.647 1.00 96.75 93 ALA A N 1
ATOM 721 C CA . ALA A 1 93 ? -4.093 8.153 0.344 1.00 96.75 93 ALA A CA 1
ATOM 722 C C . ALA A 1 93 ? -4.301 6.636 0.478 1.00 96.75 93 ALA A C 1
ATOM 724 O O . ALA A 1 93 ? -3.336 5.880 0.568 1.00 96.75 93 ALA A O 1
ATOM 725 N N . LEU A 1 94 ? -5.559 6.183 0.438 1.00 98.25 94 LEU A N 1
ATOM 726 C CA . LEU A 1 94 ? -5.878 4.756 0.440 1.00 98.25 94 LEU A CA 1
ATOM 727 C C . LEU A 1 94 ? -5.381 4.058 -0.831 1.00 98.25 94 LEU A C 1
ATOM 729 O O . LEU A 1 94 ? -4.824 2.973 -0.732 1.00 98.25 94 LEU A O 1
ATOM 733 N N . SER A 1 95 ? -5.498 4.689 -2.002 1.00 97.50 95 SER A N 1
ATOM 734 C CA . SER A 1 95 ? -4.994 4.140 -3.270 1.00 97.50 95 SER A CA 1
ATOM 735 C C . SER A 1 95 ? -3.486 3.903 -3.240 1.00 97.50 95 SER A C 1
ATOM 737 O O . SER A 1 95 ? -3.016 2.893 -3.753 1.00 97.50 95 SER A O 1
ATOM 739 N N . GLU A 1 96 ? -2.717 4.805 -2.625 1.00 96.88 96 GLU A N 1
ATOM 740 C CA . GLU A 1 96 ? -1.268 4.637 -2.456 1.00 96.88 96 GLU A CA 1
ATOM 741 C C . GLU A 1 96 ? -0.930 3.494 -1.486 1.00 96.88 96 GLU A C 1
ATOM 743 O O . GLU A 1 96 ? -0.031 2.697 -1.767 1.00 96.88 96 GLU A O 1
ATOM 748 N N . SER A 1 97 ? -1.666 3.376 -0.374 1.00 98.06 97 SER A N 1
ATOM 749 C CA . SER A 1 97 ? -1.503 2.264 0.572 1.00 98.06 97 SER A CA 1
ATOM 750 C C . SER A 1 97 ? -1.875 0.916 -0.050 1.00 98.06 97 SER A C 1
ATOM 752 O O . SER A 1 97 ? -1.092 -0.026 0.053 1.00 98.06 97 SER A O 1
ATOM 754 N N . PHE A 1 98 ? -3.017 0.824 -0.739 1.00 98.44 98 PHE A N 1
ATOM 755 C CA . PHE A 1 98 ? -3.457 -0.408 -1.396 1.00 98.44 98 PHE A CA 1
ATOM 756 C C . PHE A 1 98 ? -2.544 -0.807 -2.543 1.00 98.44 98 PHE A C 1
ATOM 758 O O . PHE A 1 98 ? -2.262 -1.986 -2.709 1.00 98.44 98 PHE A O 1
ATOM 765 N N . ARG A 1 99 ? -2.007 0.154 -3.297 1.00 97.38 99 ARG A N 1
ATOM 766 C CA . ARG A 1 99 ? -1.014 -0.159 -4.322 1.00 97.38 99 ARG A CA 1
ATOM 767 C C . ARG A 1 99 ? 0.181 -0.912 -3.730 1.00 97.38 99 ARG A C 1
ATOM 769 O O . ARG A 1 99 ? 0.558 -1.940 -4.274 1.00 97.38 99 ARG A O 1
ATOM 776 N N . TRP A 1 100 ? 0.751 -0.417 -2.628 1.00 97.31 100 TRP A N 1
ATOM 777 C CA . TRP A 1 100 ? 1.838 -1.116 -1.933 1.00 97.31 100 TRP A CA 1
ATOM 778 C C . TRP A 1 100 ? 1.383 -2.482 -1.405 1.00 97.31 100 TRP A C 1
ATOM 780 O O . TRP A 1 100 ? 2.122 -3.455 -1.523 1.00 97.31 100 TRP A O 1
ATOM 790 N N . PHE A 1 101 ? 0.168 -2.562 -0.864 1.00 98.38 101 PHE A N 1
ATOM 791 C CA . PHE A 1 101 ? -0.395 -3.802 -0.339 1.00 98.38 101 PHE A CA 1
ATOM 792 C C . PHE A 1 101 ? -0.487 -4.889 -1.422 1.00 98.38 101 PHE A C 1
ATOM 794 O O . PHE A 1 101 ? 0.098 -5.947 -1.252 1.00 98.38 101 PHE A O 1
ATOM 801 N N . PHE A 1 102 ? -1.100 -4.599 -2.574 1.00 97.69 102 PHE A N 1
ATOM 802 C CA . PHE A 1 102 ? -1.206 -5.527 -3.714 1.00 97.69 102 PHE A CA 1
ATOM 803 C C . PHE A 1 102 ? 0.125 -5.776 -4.450 1.00 97.69 102 PHE A C 1
ATOM 805 O O . PHE A 1 102 ? 0.238 -6.716 -5.232 1.00 97.69 102 PHE A O 1
ATOM 812 N N . GLU A 1 103 ? 1.140 -4.928 -4.258 1.00 95.81 103 GLU A N 1
ATOM 813 C CA . GLU A 1 103 ? 2.509 -5.218 -4.711 1.00 95.81 103 GLU A CA 1
ATOM 814 C C . GLU A 1 103 ? 3.227 -6.204 -3.773 1.00 95.81 103 GLU A C 1
ATOM 816 O O . GLU A 1 103 ? 4.164 -6.871 -4.209 1.00 95.81 103 GLU A O 1
ATOM 821 N N . THR A 1 104 ? 2.806 -6.279 -2.506 1.00 96.94 104 THR A N 1
ATOM 822 C CA . THR A 1 104 ? 3.483 -7.033 -1.437 1.00 96.94 104 THR A CA 1
ATOM 823 C C . THR A 1 104 ? 2.803 -8.366 -1.141 1.00 96.94 104 THR A C 1
ATOM 825 O O . THR A 1 104 ? 3.483 -9.350 -0.864 1.00 96.94 104 THR A O 1
ATOM 828 N N . TYR A 1 105 ? 1.475 -8.397 -1.205 1.00 97.31 105 TYR A N 1
ATOM 829 C CA . TYR A 1 105 ? 0.649 -9.522 -0.798 1.00 97.31 105 TYR A CA 1
ATOM 830 C C . TYR A 1 105 ? -0.305 -9.939 -1.913 1.00 97.31 105 TYR A C 1
ATOM 832 O O . TYR A 1 105 ? -0.741 -9.115 -2.720 1.00 97.31 105 TYR A O 1
ATOM 840 N N . ASP A 1 106 ? -0.665 -11.219 -1.909 1.00 96.56 106 ASP A N 1
ATOM 841 C CA . ASP A 1 106 ? -1.629 -11.802 -2.835 1.00 96.56 106 ASP A CA 1
ATOM 842 C C . ASP A 1 106 ? -2.943 -12.073 -2.100 1.00 96.56 106 ASP A C 1
ATOM 844 O O . ASP A 1 106 ? -3.138 -13.147 -1.530 1.00 96.56 106 ASP A O 1
ATOM 848 N N . TYR A 1 107 ? -3.816 -11.064 -2.060 1.00 97.75 107 TYR A N 1
ATOM 849 C CA . TYR A 1 107 ? -5.171 -11.158 -1.513 1.00 97.75 107 TYR A CA 1
ATOM 850 C C . TYR A 1 107 ? -6.187 -10.593 -2.499 1.00 97.75 107 TYR A C 1
ATOM 852 O O . TYR A 1 107 ? -5.906 -9.685 -3.281 1.00 97.75 107 TYR A O 1
ATOM 860 N N . THR A 1 108 ? -7.406 -11.100 -2.418 1.00 97.44 108 THR A N 1
ATOM 861 C CA . THR A 1 108 ? -8.561 -10.614 -3.163 1.00 97.44 108 THR A CA 1
ATOM 862 C C . THR A 1 108 ? -9.245 -9.460 -2.430 1.00 97.44 108 THR A C 1
ATOM 864 O O . THR A 1 108 ? -9.150 -9.298 -1.213 1.00 97.44 108 THR A O 1
ATOM 867 N N . TRP A 1 109 ? -10.010 -8.658 -3.172 1.00 98.12 109 TRP A N 1
ATOM 868 C CA . TRP A 1 109 ? -10.847 -7.617 -2.571 1.00 98.12 109 TRP A CA 1
ATOM 869 C C . TRP A 1 109 ? -11.903 -8.164 -1.603 1.00 98.12 109 TRP A C 1
ATOM 871 O O . TRP A 1 109 ? -12.304 -7.444 -0.689 1.00 98.12 109 TRP A O 1
ATOM 881 N N . ASP A 1 110 ? -12.351 -9.403 -1.795 1.00 97.06 110 ASP A N 1
ATOM 882 C CA . ASP A 1 110 ? -13.365 -10.021 -0.941 1.00 97.06 110 ASP A CA 1
ATOM 883 C C . ASP A 1 110 ? -12.765 -10.427 0.412 1.00 97.06 110 ASP A C 1
ATOM 885 O O . ASP A 1 110 ? -13.355 -10.123 1.450 1.00 97.06 110 ASP A O 1
ATOM 889 N N . GLU A 1 111 ? -11.548 -10.984 0.415 1.00 97.44 111 GLU A N 1
ATOM 890 C CA . GLU A 1 111 ? -10.770 -11.236 1.639 1.00 97.44 111 GLU A CA 1
ATOM 891 C C . GLU A 1 111 ? -10.504 -9.934 2.397 1.00 97.44 111 GLU A C 1
ATOM 893 O O . GLU A 1 111 ? -10.793 -9.844 3.588 1.00 97.44 111 GLU A O 1
ATOM 898 N N . ILE A 1 112 ? -10.063 -8.885 1.691 1.00 98.38 112 ILE A N 1
ATOM 899 C CA . ILE A 1 112 ? -9.845 -7.554 2.276 1.00 98.38 112 ILE A CA 1
ATOM 900 C C . ILE A 1 112 ? -11.125 -7.034 2.936 1.00 98.38 112 ILE A C 1
ATOM 902 O O . ILE A 1 112 ? -11.090 -6.502 4.047 1.00 98.38 112 ILE A O 1
ATOM 906 N N . MET A 1 113 ? -12.271 -7.169 2.269 1.00 98.19 113 MET A N 1
ATOM 907 C CA . MET A 1 113 ? -13.546 -6.682 2.788 1.00 98.19 113 MET A CA 1
ATOM 9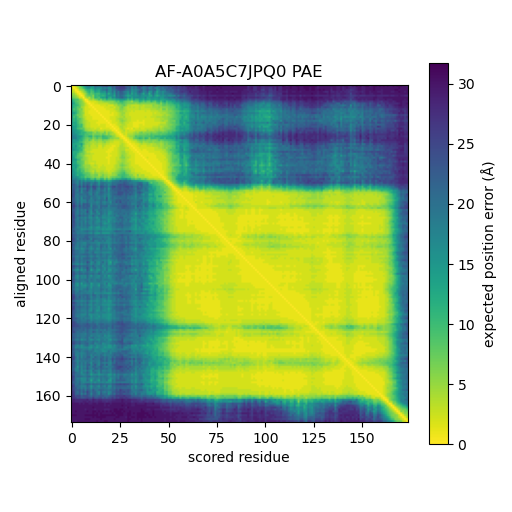08 C C . MET A 1 113 ? -13.994 -7.458 4.032 1.00 98.19 113 MET A C 1
ATOM 910 O O . MET A 1 113 ? -14.480 -6.851 4.988 1.00 98.19 113 MET A O 1
ATOM 914 N N . ALA A 1 114 ? -13.827 -8.781 4.034 1.00 96.88 114 ALA A N 1
ATOM 915 C CA . ALA A 1 114 ? -14.140 -9.629 5.179 1.00 96.88 114 ALA A CA 1
ATOM 916 C C . ALA A 1 114 ? -13.239 -9.300 6.383 1.00 96.88 114 ALA A C 1
ATOM 918 O O . ALA A 1 114 ? -13.752 -8.999 7.462 1.00 96.88 114 ALA A O 1
ATOM 919 N N . ALA A 1 115 ? -11.924 -9.229 6.160 1.00 97.81 115 ALA A N 1
ATOM 920 C CA . ALA A 1 115 ? -10.918 -8.844 7.150 1.00 97.81 115 ALA A CA 1
ATOM 921 C C . ALA A 1 115 ? -11.212 -7.466 7.763 1.00 97.81 115 ALA A C 1
ATOM 923 O O . ALA A 1 115 ? -11.169 -7.276 8.976 1.00 97.81 115 ALA A O 1
ATOM 924 N N . THR A 1 116 ? -11.596 -6.498 6.928 1.00 98.00 116 THR A N 1
ATOM 925 C CA . THR A 1 116 ? -11.926 -5.140 7.382 1.00 98.00 116 THR A CA 1
ATOM 926 C C . THR A 1 116 ? -13.172 -5.110 8.260 1.00 98.00 116 THR A C 1
ATOM 928 O O . THR A 1 116 ? -13.200 -4.403 9.267 1.00 98.00 116 THR A O 1
ATOM 931 N N . LYS A 1 117 ? -14.217 -5.864 7.898 1.00 96.62 117 LYS A N 1
ATOM 932 C CA . LYS A 1 117 ? -15.439 -5.954 8.709 1.00 96.62 117 LYS A CA 1
ATOM 933 C C . LYS A 1 117 ? -15.158 -6.616 10.052 1.00 96.62 117 LYS A C 1
ATOM 935 O O . LYS A 1 117 ? -15.613 -6.091 11.063 1.00 96.62 117 LYS A O 1
ATOM 940 N N . MET A 1 118 ? -14.394 -7.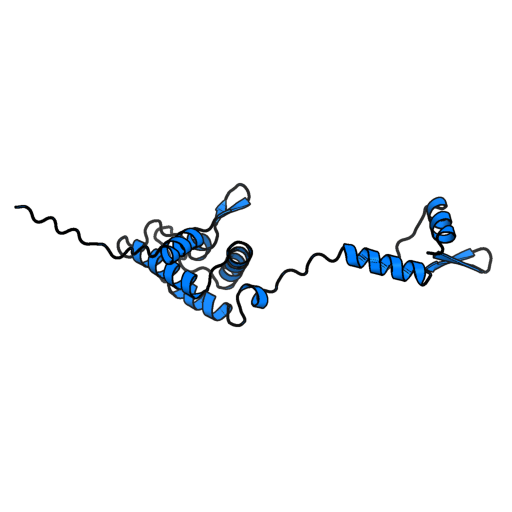710 10.052 1.00 94.81 118 MET A N 1
ATOM 941 C CA . MET A 1 118 ? -13.935 -8.385 11.268 1.00 94.81 118 MET A CA 1
ATOM 942 C C . MET A 1 118 ? -13.214 -7.395 12.190 1.00 94.81 118 MET A C 1
ATOM 944 O O . MET A 1 118 ? -13.657 -7.179 13.316 1.00 94.81 118 MET A O 1
ATOM 948 N N . TYR A 1 119 ? -12.204 -6.697 11.663 1.00 96.25 119 TYR A N 1
ATOM 949 C CA . TYR A 1 119 ? -11.447 -5.679 12.388 1.00 96.25 119 TYR A CA 1
ATOM 950 C C . TYR A 1 119 ? -12.342 -4.589 12.988 1.00 96.25 119 TYR A C 1
ATOM 952 O O . TYR A 1 119 ? -12.333 -4.354 14.190 1.00 96.25 119 TYR A O 1
ATOM 960 N N . VAL A 1 120 ? -13.161 -3.914 12.176 1.00 95.56 120 VAL A N 1
ATOM 961 C CA . VAL A 1 120 ? -13.982 -2.794 12.669 1.00 95.56 120 VAL A CA 1
ATOM 962 C C . VAL A 1 120 ? -15.043 -3.255 13.677 1.00 95.56 120 VAL A C 1
ATOM 964 O O . VAL A 1 120 ? -15.387 -2.494 14.585 1.00 95.56 120 VAL A O 1
ATOM 967 N N . ASN A 1 121 ? -15.572 -4.473 13.531 1.00 93.12 121 ASN A N 1
ATOM 968 C CA . ASN A 1 121 ? -16.554 -5.027 14.459 1.00 93.12 121 ASN A CA 1
ATOM 969 C C . ASN A 1 121 ? -15.946 -5.279 15.847 1.00 93.12 121 ASN A C 1
ATOM 971 O O . ASN A 1 121 ? -16.582 -4.910 16.831 1.00 93.12 121 ASN A O 1
ATOM 975 N N . GLU A 1 122 ? -14.718 -5.799 15.927 1.00 92.62 122 GLU A N 1
ATOM 976 C CA . GLU A 1 122 ? -13.995 -6.033 17.191 1.00 92.62 122 GLU A CA 1
ATOM 977 C C . GLU A 1 122 ? -13.888 -4.757 18.042 1.00 92.62 122 GLU A C 1
ATOM 979 O O . GLU A 1 122 ? -14.095 -4.759 19.253 1.00 92.62 122 GLU A O 1
ATOM 984 N N . TYR A 1 123 ? -13.646 -3.618 17.393 1.00 93.06 123 TYR A N 1
ATOM 985 C CA . TYR A 1 123 ? -13.503 -2.335 18.076 1.00 93.06 123 TYR A CA 1
ATOM 986 C C . TYR A 1 123 ? -14.830 -1.604 18.329 1.00 93.06 123 TYR A C 1
ATOM 988 O O . TYR A 1 123 ? -14.832 -0.571 19.006 1.00 93.06 123 TYR A O 1
ATOM 996 N N . ARG A 1 124 ? -15.963 -2.097 17.808 1.00 89.88 124 ARG A N 1
ATOM 997 C CA . ARG A 1 124 ? -17.267 -1.425 17.944 1.00 89.88 124 ARG A CA 1
ATOM 998 C C . ARG A 1 124 ? -17.729 -1.375 19.400 1.00 89.88 124 ARG A C 1
ATOM 1000 O O . ARG A 1 124 ? -18.211 -0.333 19.836 1.00 89.88 124 ARG A O 1
ATOM 1007 N N . GLU A 1 125 ? -17.550 -2.462 20.146 1.00 85.62 125 GLU A N 1
ATOM 1008 C CA . GLU A 1 125 ? -18.004 -2.578 21.542 1.00 85.62 125 GLU A CA 1
ATOM 1009 C C . GLU A 1 125 ? -17.247 -1.634 22.485 1.00 85.62 125 GLU A C 1
ATOM 1011 O O . GLU A 1 125 ? -17.812 -1.137 23.456 1.00 85.62 125 GLU A O 1
ATOM 1016 N N . ASN A 1 126 ? -15.993 -1.308 22.157 1.00 89.81 126 ASN A N 1
ATOM 1017 C CA . ASN A 1 126 ? -15.152 -0.418 22.954 1.00 89.81 126 ASN A CA 1
ATOM 1018 C C . ASN A 1 126 ? -15.028 0.993 22.349 1.00 89.81 126 ASN A C 1
ATOM 1020 O O . ASN A 1 126 ? -13.974 1.626 22.432 1.00 89.81 126 ASN A O 1
ATOM 1024 N N . ASN A 1 127 ? -16.085 1.488 21.692 1.00 90.44 127 ASN A N 1
ATOM 1025 C CA . ASN A 1 127 ? -16.149 2.836 21.104 1.00 90.44 127 ASN A CA 1
ATOM 1026 C C . ASN A 1 127 ? -14.946 3.189 20.205 1.00 90.44 127 ASN A C 1
ATOM 1028 O O . ASN A 1 127 ? -14.477 4.330 20.180 1.00 90.44 127 ASN A O 1
ATOM 1032 N N . TYR A 1 128 ? -14.431 2.206 19.467 1.00 93.81 128 TYR A N 1
ATOM 1033 C CA . TYR A 1 128 ? -13.279 2.343 18.575 1.00 93.81 128 TYR A CA 1
ATOM 1034 C C . TYR A 1 128 ? -11.966 2.744 19.265 1.00 93.81 128 TYR A C 1
ATOM 1036 O O . TYR A 1 128 ? -11.064 3.305 18.631 1.00 93.81 128 TYR A O 1
ATOM 1044 N N . LEU A 1 129 ? -11.838 2.475 20.566 1.00 92.56 129 LEU A N 1
ATOM 1045 C CA . LEU A 1 129 ? -10.621 2.748 21.320 1.00 92.56 129 LEU A CA 1
ATOM 1046 C C . LEU A 1 129 ? -9.452 1.913 20.777 1.00 92.56 129 LEU A C 1
ATOM 1048 O O . LEU A 1 129 ? -9.596 0.728 20.511 1.00 92.56 129 LEU A O 1
ATOM 1052 N N . TYR A 1 130 ? -8.291 2.549 20.596 1.00 93.12 130 TYR A N 1
ATOM 1053 C CA . TYR A 1 130 ? -7.075 1.961 20.002 1.00 93.12 130 TYR A CA 1
ATOM 1054 C C . TYR A 1 130 ? -7.179 1.512 18.537 1.00 93.12 130 TYR A C 1
ATOM 1056 O O . TYR A 1 130 ? -6.165 1.117 17.959 1.00 93.12 130 TYR A O 1
ATOM 1064 N N . MET A 1 131 ? -8.347 1.656 17.907 1.00 96.38 131 MET A N 1
ATOM 1065 C CA . MET A 1 131 ? -8.515 1.348 16.495 1.00 96.38 131 MET A CA 1
ATOM 1066 C C . MET A 1 131 ? -7.594 2.231 15.639 1.00 96.38 131 MET A C 1
ATOM 1068 O O . MET A 1 131 ? -7.400 3.429 15.888 1.00 96.38 131 MET A O 1
ATOM 1072 N N . GLN A 1 132 ? -7.008 1.634 14.611 1.00 97.06 132 GLN A N 1
ATOM 1073 C CA . GLN A 1 132 ? -6.203 2.322 13.617 1.00 97.06 132 GLN A CA 1
ATOM 1074 C C . GLN A 1 132 ? -7.103 3.072 12.631 1.00 97.06 132 GLN A C 1
ATOM 1076 O O . GLN A 1 132 ? -8.280 2.761 12.443 1.00 97.06 132 GLN A O 1
ATOM 1081 N N . THR A 1 133 ? -6.538 4.078 11.962 1.00 97.88 133 THR A N 1
ATOM 1082 C CA . THR A 1 133 ? -7.225 4.698 10.826 1.00 97.88 133 THR A CA 1
ATOM 1083 C C . THR A 1 133 ? -7.205 3.747 9.633 1.00 97.88 133 THR A C 1
ATOM 1085 O O . THR A 1 133 ? -6.287 2.938 9.488 1.00 97.88 133 THR A O 1
ATOM 1088 N N . SER A 1 134 ? -8.172 3.898 8.732 1.00 98.19 134 SER A N 1
ATOM 1089 C CA . SER A 1 134 ? -8.278 3.103 7.499 1.00 98.19 134 SER A CA 1
ATOM 1090 C C . SER A 1 134 ? -6.990 3.041 6.677 1.00 98.19 134 SER A C 1
ATOM 1092 O O . SER A 1 134 ? -6.713 2.010 6.079 1.00 98.19 134 SER A O 1
ATOM 1094 N N . GLN A 1 135 ? -6.168 4.094 6.653 1.00 98.19 135 GLN A N 1
ATOM 1095 C CA . GLN A 1 135 ? -4.868 4.046 5.979 1.00 98.19 135 GLN A CA 1
ATOM 1096 C C . GLN A 1 135 ? -3.846 3.168 6.710 1.00 98.19 135 GLN A C 1
ATOM 1098 O O . GLN A 1 135 ? -3.135 2.406 6.059 1.00 98.19 135 GLN A O 1
ATOM 1103 N N . TYR A 1 136 ? -3.745 3.298 8.036 1.00 98.00 136 TYR A N 1
ATOM 1104 C CA . TYR A 1 136 ? -2.743 2.581 8.830 1.00 98.00 136 TYR A CA 1
ATOM 1105 C C . TYR A 1 136 ? -3.054 1.100 8.977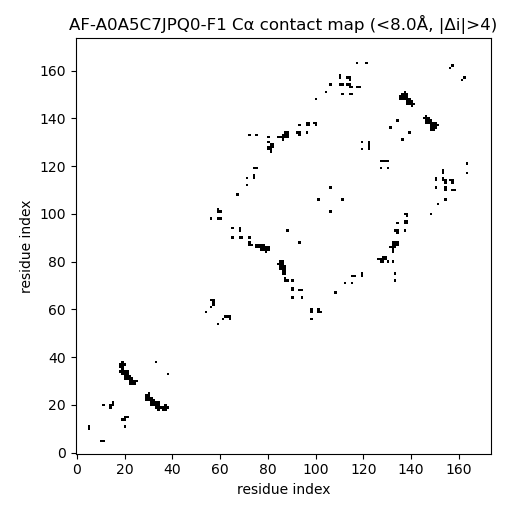 1.00 98.00 136 TYR A C 1
ATOM 1107 O O . TYR A 1 136 ? -2.114 0.317 9.049 1.00 98.00 136 TYR A O 1
ATOM 1115 N N . PHE A 1 137 ? -4.335 0.737 8.949 1.00 98.56 137 PHE A N 1
ATOM 1116 C CA . PHE A 1 137 ? -4.750 -0.657 8.886 1.00 98.56 137 PHE A CA 1
ATOM 1117 C C . PHE A 1 137 ? -4.212 -1.347 7.622 1.00 98.56 137 PHE A C 1
ATOM 1119 O O . PHE A 1 137 ? -3.639 -2.429 7.711 1.00 98.56 137 PHE A O 1
ATOM 1126 N N . VAL A 1 138 ? -4.274 -0.679 6.459 1.00 98.62 138 VAL A N 1
ATOM 1127 C CA . VAL A 1 138 ? -3.670 -1.192 5.213 1.00 98.62 138 VAL A CA 1
ATOM 1128 C C . VAL A 1 138 ? -2.149 -1.170 5.284 1.00 98.62 138 VAL A C 1
ATOM 1130 O O . VAL A 1 138 ? -1.505 -2.155 4.941 1.00 98.62 138 VAL A O 1
ATOM 1133 N N . ALA A 1 139 ? -1.562 -0.033 5.663 1.00 98.19 139 ALA A N 1
ATOM 1134 C CA . ALA A 1 139 ? -0.120 0.157 5.637 1.00 98.19 139 ALA A CA 1
ATOM 1135 C C . ALA A 1 139 ? 0.325 1.204 6.658 1.00 98.19 139 ALA A C 1
ATOM 1137 O O . ALA A 1 139 ? -0.022 2.388 6.557 1.00 98.19 139 ALA A O 1
ATOM 1138 N N . LYS A 1 140 ? 1.188 0.797 7.586 1.00 96.81 140 LYS A N 1
ATOM 1139 C CA . LYS A 1 140 ? 1.853 1.698 8.525 1.00 96.81 140 LYS A CA 1
ATOM 1140 C C . LYS A 1 140 ? 3.354 1.633 8.309 1.00 96.81 140 LYS A C 1
ATOM 1142 O O . LYS A 1 140 ? 3.941 0.560 8.303 1.00 96.81 140 LYS A O 1
ATOM 1147 N N . GLN A 1 141 ? 3.969 2.796 8.131 1.00 95.81 141 GLN A N 1
ATOM 1148 C CA . GLN A 1 141 ? 5.417 2.908 8.022 1.00 95.81 141 GLN A CA 1
ATOM 1149 C C . GLN A 1 141 ? 6.012 3.284 9.377 1.00 95.81 141 GLN A C 1
ATOM 1151 O O . GLN A 1 141 ? 5.522 4.204 10.038 1.00 95.81 141 GLN A O 1
ATOM 1156 N N . ASP A 1 142 ? 7.072 2.593 9.777 1.00 93.75 142 ASP A N 1
ATOM 1157 C CA . ASP A 1 142 ? 7.824 2.911 10.982 1.00 93.75 142 ASP A CA 1
ATOM 1158 C C . ASP A 1 142 ? 8.903 3.989 10.740 1.00 93.75 142 ASP A C 1
ATOM 1160 O O . ASP A 1 142 ? 9.071 4.536 9.642 1.00 93.75 142 ASP A O 1
ATOM 1164 N N . LYS A 1 143 ? 9.665 4.302 11.793 1.00 94.25 143 LYS A N 1
ATOM 1165 C CA . LYS A 1 143 ? 10.774 5.269 11.740 1.00 94.25 143 LYS A CA 1
ATOM 1166 C C . LYS A 1 143 ? 11.944 4.813 10.854 1.00 94.25 143 LYS A C 1
ATOM 1168 O O . LYS A 1 143 ? 12.716 5.651 10.398 1.00 94.25 143 LYS A O 1
ATOM 1173 N N . HIS A 1 144 ? 12.062 3.511 10.598 1.00 94.50 144 HIS A N 1
ATOM 1174 C CA . HIS A 1 144 ? 13.087 2.897 9.756 1.00 94.50 144 HIS A CA 1
ATOM 1175 C C . HIS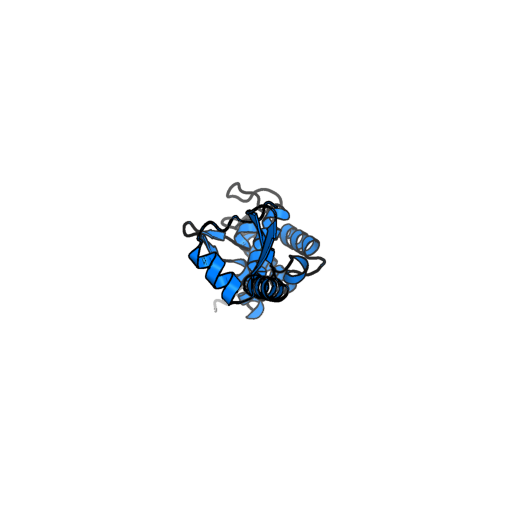 A 1 144 ? 12.632 2.721 8.301 1.00 94.50 144 HIS A C 1
ATOM 1177 O O . HIS A 1 144 ? 13.359 2.141 7.499 1.00 94.50 144 HIS A O 1
ATOM 1183 N N . LYS A 1 145 ? 11.470 3.285 7.935 1.00 92.25 145 LYS A N 1
ATOM 1184 C CA . LYS A 1 145 ? 10.861 3.198 6.599 1.00 92.25 145 LYS A CA 1
ATOM 1185 C C . LYS A 1 145 ? 10.434 1.780 6.206 1.00 92.25 145 LYS A C 1
ATOM 1187 O O . LYS A 1 145 ? 10.211 1.521 5.025 1.00 92.25 145 LYS A O 1
ATOM 1192 N N . VAL A 1 146 ? 10.261 0.893 7.181 1.00 94.44 146 VAL A N 1
ATOM 1193 C CA . VAL A 1 146 ? 9.669 -0.428 6.978 1.00 94.44 146 VAL A CA 1
ATOM 1194 C C . VAL A 1 146 ? 8.155 -0.286 7.072 1.00 94.44 146 VAL A C 1
ATOM 1196 O O . VAL A 1 146 ? 7.635 0.353 7.990 1.00 94.44 146 VAL A O 1
ATOM 1199 N N . 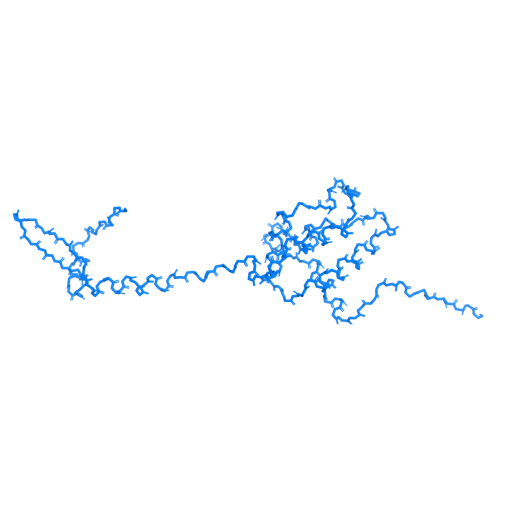LYS A 1 147 ? 7.442 -0.836 6.086 1.00 95.94 147 LYS A N 1
ATOM 1200 C CA . LYS A 1 147 ? 5.979 -0.876 6.080 1.00 95.94 147 LYS A CA 1
ATOM 1201 C C . LYS A 1 147 ? 5.492 -2.228 6.580 1.00 95.94 147 LYS A C 1
ATOM 1203 O O . LYS A 1 147 ? 6.004 -3.256 6.150 1.00 95.94 147 LYS A O 1
ATOM 1208 N N . THR A 1 148 ? 4.481 -2.202 7.435 1.00 97.50 148 THR A N 1
ATOM 1209 C CA . THR A 1 148 ? 3.742 -3.381 7.898 1.00 97.50 148 THR A CA 1
ATOM 1210 C C . THR A 1 148 ? 2.250 -3.202 7.629 1.00 97.50 148 THR A C 1
ATOM 1212 O O . THR A 1 148 ? 1.783 -2.073 7.426 1.00 97.50 148 THR A O 1
ATOM 1215 N N . SER A 1 149 ? 1.505 -4.308 7.598 1.00 98.38 149 SER A N 1
ATOM 1216 C CA . SER A 1 149 ? 0.071 -4.317 7.314 1.00 98.38 149 SER A CA 1
ATOM 1217 C C . SER A 1 149 ? -0.683 -5.154 8.336 1.00 98.38 149 SER A C 1
ATOM 1219 O O . SER A 1 149 ? -0.564 -6.371 8.328 1.00 98.38 149 SER A O 1
ATOM 1221 N N . THR A 1 150 ? -1.493 -4.507 9.173 1.00 98.44 150 THR A N 1
ATOM 1222 C CA . THR A 1 150 ? -2.420 -5.225 10.062 1.00 98.44 150 THR A CA 1
ATOM 1223 C C . THR A 1 150 ? -3.561 -5.859 9.258 1.00 98.44 150 THR A C 1
ATOM 1225 O O . THR A 1 150 ? -4.068 -6.908 9.627 1.00 98.44 150 THR A O 1
ATOM 1228 N N . LEU A 1 151 ? -3.936 -5.274 8.114 1.00 98.56 151 LEU A N 1
ATOM 1229 C CA . LEU A 1 151 ? -4.896 -5.875 7.189 1.00 98.56 151 LEU A CA 1
ATOM 1230 C C . LEU A 1 151 ? -4.430 -7.246 6.677 1.00 98.56 151 LEU A C 1
ATOM 1232 O O . LEU A 1 151 ? -5.267 -8.130 6.548 1.00 98.56 151 LEU A O 1
ATOM 1236 N N . ALA A 1 152 ? -3.134 -7.430 6.395 1.00 98.50 152 ALA A N 1
ATOM 1237 C CA . ALA A 1 152 ? -2.612 -8.726 5.953 1.00 98.50 152 ALA A CA 1
ATOM 1238 C C . ALA A 1 152 ? -2.825 -9.804 7.027 1.00 98.50 152 ALA A C 1
ATOM 1240 O O . ALA A 1 152 ? -3.378 -10.854 6.714 1.00 98.50 152 ALA A O 1
ATOM 1241 N N . ASP A 1 153 ? -2.511 -9.488 8.289 1.00 98.19 153 ASP A N 1
ATOM 1242 C CA . ASP A 1 153 ? -2.731 -10.396 9.421 1.00 98.19 153 ASP A CA 1
ATOM 1243 C C . ASP A 1 153 ? -4.212 -10.823 9.516 1.00 98.19 153 ASP A C 1
ATOM 1245 O O . ASP A 1 153 ? -4.525 -12.003 9.661 1.00 98.19 153 ASP A O 1
ATOM 1249 N N . TYR A 1 154 ? -5.149 -9.877 9.355 1.00 97.88 154 TYR A N 1
ATOM 1250 C CA . TYR A 1 154 ? -6.585 -10.188 9.353 1.00 97.88 154 TYR A CA 1
ATOM 1251 C C . TYR A 1 154 ? -7.025 -10.960 8.101 1.00 97.88 154 TYR A C 1
ATOM 1253 O O . TYR A 1 154 ? -7.929 -11.787 8.187 1.00 97.88 154 TYR A O 1
ATOM 1261 N N . CYS A 1 155 ? -6.424 -10.721 6.934 1.00 98.19 155 CYS A N 1
ATOM 1262 C CA . CYS A 1 155 ? -6.702 -11.530 5.748 1.00 98.19 155 CYS A CA 1
ATOM 1263 C C . CYS A 1 155 ? -6.267 -12.990 5.946 1.00 98.19 155 CYS A C 1
ATOM 1265 O O . CYS A 1 155 ? -6.993 -13.889 5.526 1.00 98.19 155 CYS A O 1
ATOM 1267 N N . ASP A 1 156 ? -5.135 -13.234 6.609 1.00 97.88 156 ASP A N 1
ATOM 1268 C CA . ASP A 1 156 ? -4.698 -14.590 6.954 1.00 97.88 156 ASP A CA 1
ATOM 1269 C C . ASP A 1 156 ? -5.665 -15.252 7.943 1.00 97.88 156 ASP A C 1
ATOM 1271 O O . ASP A 1 156 ? -6.100 -16.373 7.701 1.00 97.88 156 ASP A O 1
ATOM 1275 N N . MET A 1 157 ? -6.140 -14.527 8.962 1.00 95.75 157 MET A N 1
ATOM 1276 C CA . MET A 1 157 ? -7.190 -15.029 9.865 1.00 95.75 157 MET A CA 1
ATOM 1277 C C . MET A 1 157 ? -8.465 -15.454 9.115 1.00 95.75 157 MET A C 1
ATOM 1279 O O . MET A 1 157 ? -9.069 -16.474 9.448 1.00 95.75 157 MET A O 1
ATOM 1283 N N . ILE A 1 158 ? -8.873 -14.695 8.089 1.00 94.88 158 ILE A N 1
ATOM 1284 C CA . ILE A 1 158 ? -10.016 -15.051 7.234 1.00 94.88 158 ILE A CA 1
ATOM 1285 C C . ILE A 1 158 ? -9.742 -16.337 6.446 1.00 94.88 158 ILE A C 1
ATOM 1287 O O . ILE A 1 158 ? -10.629 -17.185 6.351 1.00 94.88 158 ILE A O 1
ATOM 1291 N N . ARG A 1 159 ? -8.534 -16.501 5.894 1.00 95.50 159 ARG A N 1
ATOM 1292 C CA . ARG A 1 159 ? -8.133 -17.720 5.166 1.00 95.50 159 ARG A CA 1
ATOM 1293 C C . ARG A 1 159 ? -8.091 -18.946 6.066 1.00 95.50 159 ARG A C 1
ATOM 1295 O O . ARG A 1 159 ? -8.542 -20.012 5.654 1.00 95.50 159 ARG A O 1
ATOM 1302 N N . ASP A 1 160 ? -7.606 -18.768 7.287 1.00 94.81 160 ASP A N 1
ATOM 1303 C CA . ASP A 1 160 ? -7.516 -19.813 8.305 1.00 94.81 160 ASP A CA 1
ATOM 1304 C C . ASP A 1 160 ? -8.890 -20.171 8.902 1.00 94.81 160 ASP A C 1
ATOM 1306 O O . ASP A 1 160 ? -9.017 -21.142 9.648 1.00 94.81 160 ASP A O 1
ATOM 1310 N N . GLY A 1 161 ? -9.941 -19.415 8.559 1.00 89.75 161 GLY A N 1
ATOM 1311 C CA . GLY A 1 161 ? -11.311 -19.666 9.004 1.00 89.75 161 GLY A CA 1
ATOM 1312 C C . GLY A 1 161 ? -11.585 -19.229 10.443 1.00 89.75 161 GLY A C 1
ATOM 1313 O O . GLY A 1 161 ? -12.538 -19.713 11.055 1.00 89.75 161 GLY A O 1
ATOM 1314 N N . VAL A 1 162 ? -10.775 -18.320 10.994 1.00 86.06 162 VAL A N 1
ATOM 1315 C CA . VAL A 1 162 ? -10.964 -17.790 12.348 1.00 86.06 162 VAL A CA 1
ATOM 1316 C C . VAL A 1 162 ? -12.260 -16.983 12.406 1.00 86.06 162 VAL A C 1
ATOM 1318 O O . VAL A 1 162 ? -12.465 -16.053 11.626 1.00 86.06 162 VAL A O 1
ATOM 1321 N N . GLN A 1 163 ? -13.134 -17.313 13.357 1.00 71.56 163 GLN A N 1
ATOM 1322 C CA . GLN A 1 163 ? -14.326 -16.524 13.656 1.00 71.56 163 GLN A CA 1
ATOM 1323 C C . GLN A 1 163 ? -14.114 -15.743 14.949 1.00 71.56 163 GLN A C 1
ATOM 1325 O O . GLN A 1 163 ? -13.663 -16.290 15.950 1.00 71.56 163 GLN A O 1
ATOM 1330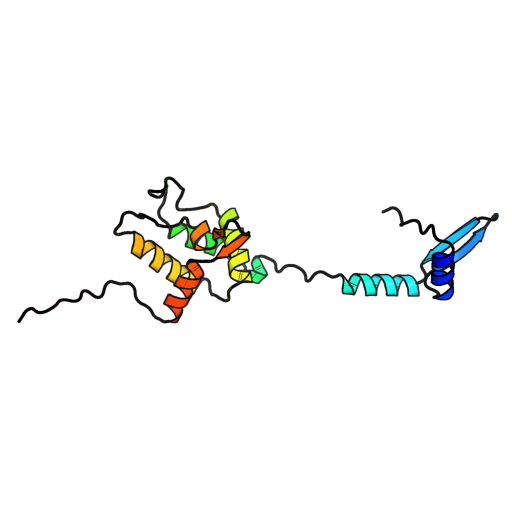 N N . THR A 1 164 ? -14.424 -14.448 14.917 1.00 64.50 164 THR A N 1
ATOM 1331 C CA . THR A 1 164 ? -14.307 -13.548 16.075 1.00 64.50 164 THR A CA 1
ATOM 1332 C C . THR A 1 164 ? -15.666 -13.217 16.696 1.00 64.50 164 THR A C 1
ATOM 1334 O O . THR A 1 164 ? -15.733 -12.378 17.591 1.00 64.50 164 THR A O 1
ATOM 1337 N N . GLU A 1 165 ? -16.762 -13.822 16.217 1.00 57.25 165 GLU A N 1
ATOM 1338 C CA . GLU A 1 165 ? -18.042 -13.754 16.928 1.00 57.25 165 GLU A CA 1
ATOM 1339 C C . GLU A 1 165 ? -17.876 -14.522 18.241 1.00 57.25 165 GLU A C 1
ATOM 1341 O O . GLU A 1 165 ? -17.496 -15.690 18.235 1.00 57.25 165 GLU A O 1
ATOM 1346 N N . GLN A 1 166 ? -18.058 -13.823 19.364 1.00 52.41 166 GLN A N 1
ATOM 1347 C CA . GLN A 1 166 ? -17.793 -14.339 20.704 1.00 52.41 166 GLN A CA 1
ATOM 1348 C C . GLN A 1 166 ? -18.503 -15.686 20.909 1.00 52.41 166 GLN A C 1
ATOM 1350 O O . GLN A 1 166 ? -19.728 -15.736 21.020 1.00 52.41 166 GLN A O 1
ATOM 1355 N N . GLU A 1 167 ? -17.742 -16.780 21.010 1.00 46.28 167 GLU A N 1
ATOM 1356 C CA . GLU A 1 167 ? -18.254 -18.010 21.605 1.00 46.28 167 GLU A CA 1
ATOM 1357 C C . GLU A 1 167 ? -18.583 -17.695 23.070 1.00 46.28 167 GLU A C 1
ATOM 1359 O O . GLU A 1 167 ? -17.704 -17.631 23.932 1.00 46.28 167 GLU A O 1
ATOM 1364 N N . HIS A 1 168 ? -19.856 -17.425 23.361 1.00 46.53 168 HIS A N 1
ATOM 1365 C CA . HIS A 1 168 ? -20.334 -17.310 24.732 1.00 46.53 168 HIS A CA 1
ATOM 1366 C C . HIS A 1 168 ? -20.155 -18.666 25.421 1.00 46.53 168 HIS A C 1
ATOM 1368 O O . HIS A 1 168 ? -21.012 -19.546 25.333 1.00 46.53 168 HIS A O 1
ATOM 1374 N N . PHE A 1 169 ? -19.037 -18.838 26.123 1.00 47.47 169 PHE A N 1
ATOM 1375 C CA . PHE A 1 169 ? -18.833 -19.971 27.012 1.00 47.47 169 PHE A CA 1
ATOM 1376 C C . PHE A 1 169 ? -19.795 -19.835 28.198 1.00 47.47 169 PHE A C 1
ATOM 1378 O O . PHE A 1 169 ? -19.528 -19.127 29.169 1.00 47.47 169 PHE A O 1
ATOM 1385 N N . THR A 1 170 ? -20.960 -20.480 28.115 1.00 45.84 170 THR A N 1
ATOM 1386 C CA . THR A 1 170 ? -21.828 -20.664 29.278 1.00 45.84 170 THR A CA 1
ATOM 1387 C C . THR A 1 170 ? -21.279 -21.828 30.091 1.00 45.84 170 THR A C 1
ATOM 1389 O O . THR A 1 170 ? -21.577 -22.990 29.808 1.00 45.84 170 THR A O 1
ATOM 1392 N N . GLU A 1 171 ? -20.464 -21.530 31.097 1.00 54.94 171 GLU A N 1
ATOM 1393 C CA . GLU A 1 171 ? -20.089 -22.523 32.095 1.00 54.94 171 GLU A CA 1
ATOM 1394 C C . GLU A 1 171 ? -21.346 -22.899 32.896 1.00 54.94 171 GLU A C 1
ATOM 1396 O O . GLU A 1 171 ? -21.915 -22.082 33.625 1.00 54.94 171 GLU A O 1
ATOM 1401 N N . LYS A 1 172 ? -21.836 -24.133 32.729 1.00 48.19 172 LYS A N 1
ATOM 1402 C CA . LYS A 1 172 ? -22.826 -24.698 33.650 1.00 48.19 172 LYS A CA 1
ATOM 1403 C C . LYS A 1 172 ? -22.106 -25.000 34.957 1.00 48.19 172 LYS A C 1
ATOM 1405 O O . LYS A 1 172 ? -21.446 -26.028 35.069 1.00 48.19 172 LYS A O 1
ATOM 1410 N N . VAL A 1 173 ? -22.257 -24.114 35.933 1.00 52.09 173 VAL A N 1
ATOM 1411 C CA . VAL A 1 173 ? -21.962 -24.440 37.329 1.00 52.09 173 VAL A CA 1
ATOM 1412 C C . VAL A 1 173 ? -22.936 -25.552 37.744 1.00 52.09 173 VAL A C 1
ATOM 1414 O O . VAL A 1 173 ? -24.152 -25.352 37.680 1.00 52.09 173 VAL A O 1
ATOM 1417 N N . VAL A 1 174 ? -22.396 -26.735 38.057 1.00 57.16 174 VAL A N 1
ATOM 1418 C CA . VAL A 1 174 ? -23.120 -27.912 38.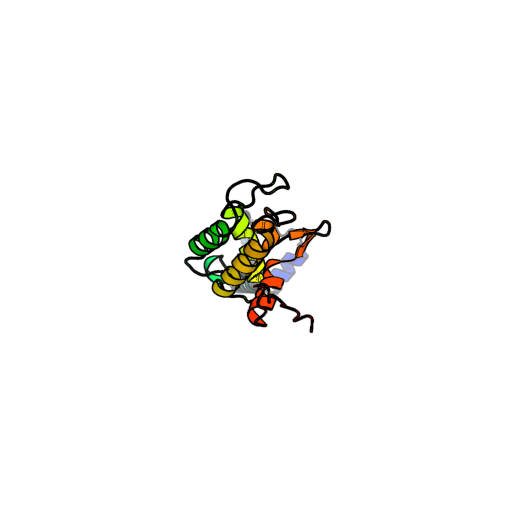581 1.00 57.16 174 VAL A CA 1
ATOM 1419 C C . VAL A 1 174 ? -23.171 -27.846 40.098 1.00 57.16 174 VAL A C 1
ATOM 1421 O O . VAL A 1 174 ? -22.127 -27.499 40.694 1.00 57.16 174 VAL A O 1
#

Foldseek 3Di:
DDDDDDPDPVVVVVCVVVVQKDWDDDPNDTDIDGDPVVVVVVVVVVVVVPPPPQQDLCRQQNDCNLVLLVLLQVLFDADAAPVRHGQRDDSVLQSVLVSVLSVPDDDHSVLLSVLSNQLRVVCVVVRNPPPDRSNVQSWDADPVRDIDHVSVVSSVCVVVVPDPPDPPPPPPPD

Secondary structure (DSSP, 8-state):
-PPPP---HHHHHHHHHTTSEEEEEETTEEEEEE-HHHHHHHHHHHHHT---PPPPHHHHH-TTHHHHHHHHHHHSPSSB-TTSSBSS--HHHHHHHHHHHHHH----HHHHHHHHHHHHHHTTTTTTTTPPPHHHHH-EE-TTS-EE-HHHHHHHHHHTT---S---------

Mean predicted aligned error: 11.76 Å

Radius of gyration: 29.27 Å; Cα contacts (8 Å, |Δi|>4): 170; chains: 1; bounding box: 64×50×84 Å

Solvent-accessible surface area (backbone atoms only — not comparable to full-atom values): 10468 Å² total; per-residue (Å²): 130,84,78,84,82,84,86,51,69,66,60,52,50,53,34,38,76,68,52,27,33,45,71,50,79,58,98,92,42,80,49,78,46,75,30,75,61,28,50,53,49,51,56,52,52,54,58,74,66,58,68,77,76,75,77,49,67,49,79,62,60,38,87,63,37,66,64,51,49,51,57,54,43,64,68,40,59,87,58,61,36,77,87,70,45,53,21,49,61,56,70,70,63,40,50,57,32,48,51,53,40,54,74,73,45,94,76,52,73,64,47,52,48,51,23,49,49,55,55,51,54,70,29,52,85,58,70,34,56,90,58,69,32,57,40,44,32,47,38,35,69,51,98,85,70,52,71,47,41,59,44,55,58,36,31,48,38,55,74,74,63,64,76,85,75,78,80,79,80,75,78,78,85,126

Sequence (174 aa):
MSSPVINDQECIEDLINAELVTYTQANGVKEFTITNKGTILMETLDGYFLKAKKKTNIQLMGKSFLDKIESYRDVFPAGKLPSGKPARNNVKALSESFRWFFETYDYTWDEIMAATKMYVNEYRENNYLYMQTSQYFVAKQDKHKVKTSTLADYCDMIRDGVQTEQEHFTEKVV

pLDDT: mean 88.18, std 14.5, range [38.44, 98.62]